Protein AF-A0A3A9EK19-F1 (afdb_monomer_lite)

Sequence (84 aa):
MNNGNQMDNSRLEALLKITAQRMGSTPEALKKAAQNGNLAQVLNGVNQSEGEAMQKVLSDPEAAKKLLSSPQAQALLKMLQGGK

Secondary structure (DSSP, 8-state):
---SSHHHHHHHHHHHHHHHHHHTS-HHHHHHHHHTTTHHHHGGGS-HHHHHHHHHHHH-HHHHHHHHTSHHHHHHHHHHHH--

Foldseek 3Di:
DDDPPPLVVVLLLVVLPVVCVVQVHHSVVCVVCVVVVNNLVSCVVPPNVVSVLVSCLVVPVVSVVVVCPDPVNVVVVCVSVVPD

Structure (mmCIF, N/CA/C/O backbone):
data_AF-A0A3A9EK19-F1
#
_entry.id   AF-A0A3A9EK19-F1
#
loop_
_atom_site.group_PDB
_atom_site.id
_atom_site.type_symbol
_atom_site.label_atom_id
_atom_site.label_alt_id
_atom_site.label_comp_id
_atom_site.label_asym_id
_atom_site.label_entity_id
_atom_site.label_seq_id
_atom_site.pdbx_PDB_ins_code
_atom_site.Cartn_x
_atom_site.Cartn_y
_atom_site.Cartn_z
_atom_site.occupancy
_atom_site.B_iso_or_equiv
_atom_site.auth_seq_id
_atom_site.auth_comp_id
_atom_site.auth_asym_id
_atom_site.auth_atom_id
_atom_site.pdbx_PDB_model_num
ATOM 1 N N . MET A 1 1 ? 26.664 -12.049 -9.854 1.00 38.38 1 MET A N 1
ATOM 2 C CA . MET A 1 1 ? 26.236 -11.339 -8.627 1.00 38.38 1 MET A CA 1
ATOM 3 C C . MET A 1 1 ? 24.850 -10.749 -8.865 1.00 38.38 1 MET A C 1
ATOM 5 O O . MET A 1 1 ? 24.564 -10.309 -9.969 1.00 38.38 1 MET A O 1
ATOM 9 N N . ASN A 1 2 ? 23.987 -10.884 -7.863 1.00 44.25 2 ASN A N 1
ATOM 10 C CA . ASN A 1 2 ? 22.523 -10.851 -7.893 1.00 44.25 2 ASN A CA 1
ATOM 11 C C . ASN A 1 2 ? 21.941 -9.457 -8.234 1.00 44.25 2 ASN A C 1
ATOM 13 O O . ASN A 1 2 ? 21.903 -8.590 -7.371 1.00 44.25 2 ASN A O 1
ATOM 17 N N . ASN A 1 3 ? 21.482 -9.247 -9.474 1.00 45.19 3 ASN A N 1
ATOM 18 C CA . ASN A 1 3 ? 21.020 -7.944 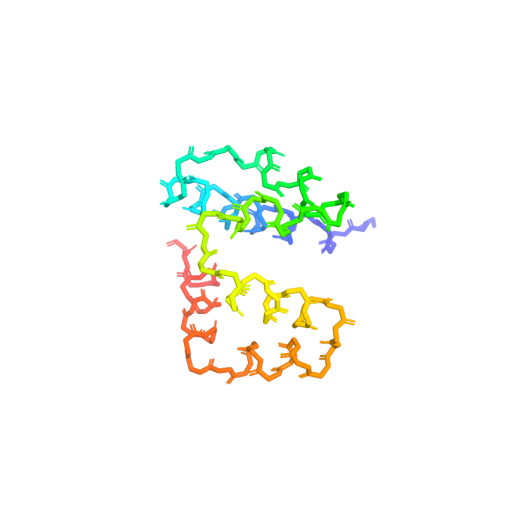-9.994 1.00 45.19 3 ASN A CA 1
ATOM 19 C C . ASN A 1 3 ? 19.492 -7.883 -10.234 1.00 45.19 3 ASN A C 1
ATOM 21 O O . ASN A 1 3 ? 19.010 -7.103 -11.047 1.00 45.19 3 ASN A O 1
ATOM 25 N N . GLY A 1 4 ? 18.723 -8.742 -9.554 1.00 50.66 4 GLY A N 1
ATOM 26 C CA . GLY A 1 4 ? 17.256 -8.785 -9.650 1.00 50.66 4 GLY A CA 1
ATOM 27 C C . GLY A 1 4 ? 16.519 -8.024 -8.544 1.00 50.66 4 GLY A C 1
ATOM 28 O O . GLY A 1 4 ? 15.328 -7.812 -8.664 1.00 50.66 4 GLY A O 1
ATOM 29 N N . ASN A 1 5 ? 17.201 -7.596 -7.473 1.00 53.53 5 ASN A N 1
ATOM 30 C CA . ASN A 1 5 ? 16.540 -7.098 -6.254 1.00 53.53 5 ASN A CA 1
ATOM 31 C C . ASN A 1 5 ? 16.573 -5.563 -6.095 1.00 53.53 5 ASN A C 1
ATOM 33 O O . ASN A 1 5 ? 15.954 -5.018 -5.184 1.00 53.5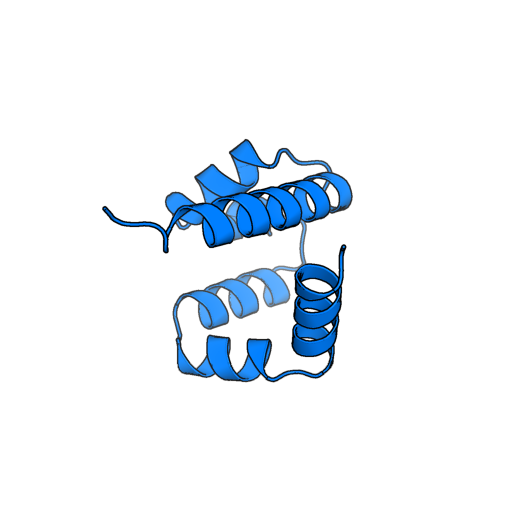3 5 ASN A O 1
ATOM 37 N N . GLN A 1 6 ? 17.324 -4.849 -6.943 1.00 50.69 6 GLN A N 1
ATOM 38 C CA . GLN A 1 6 ? 17.481 -3.388 -6.848 1.00 50.69 6 GLN A CA 1
ATOM 39 C C . GLN A 1 6 ? 16.405 -2.625 -7.634 1.00 50.69 6 GLN A C 1
ATOM 41 O O . GLN A 1 6 ? 15.947 -1.581 -7.175 1.00 50.69 6 GLN A O 1
ATOM 46 N N . MET A 1 7 ? 15.948 -3.161 -8.772 1.00 49.25 7 MET A N 1
ATOM 47 C CA . MET A 1 7 ? 14.922 -2.513 -9.600 1.00 49.25 7 MET A CA 1
ATOM 48 C C . MET A 1 7 ? 13.548 -2.514 -8.913 1.00 49.25 7 MET A C 1
ATOM 50 O O . MET A 1 7 ? 12.818 -1.523 -8.980 1.00 49.25 7 MET A O 1
ATOM 54 N N . ASP A 1 8 ? 13.229 -3.593 -8.196 1.00 61.56 8 ASP A N 1
ATOM 55 C CA . ASP A 1 8 ? 12.013 -3.704 -7.389 1.00 61.56 8 ASP A CA 1
ATOM 56 C C . ASP A 1 8 ? 12.037 -2.770 -6.182 1.00 61.56 8 ASP A C 1
ATOM 58 O O . ASP A 1 8 ? 11.023 -2.144 -5.882 1.00 61.56 8 ASP A O 1
ATOM 62 N N . ASN A 1 9 ? 13.194 -2.590 -5.534 1.00 65.12 9 ASN A N 1
ATOM 63 C CA . ASN A 1 9 ? 13.292 -1.705 -4.376 1.00 65.12 9 ASN A CA 1
ATOM 64 C C . ASN A 1 9 ? 13.131 -0.224 -4.769 1.00 65.12 9 ASN A C 1
ATOM 66 O O . ASN A 1 9 ? 12.391 0.496 -4.107 1.00 65.12 9 ASN A O 1
ATOM 70 N N . SER A 1 10 ? 13.714 0.223 -5.888 1.00 71.44 10 SER A N 1
ATOM 71 C CA . SER A 1 10 ? 13.524 1.604 -6.365 1.00 71.44 10 SER A CA 1
ATOM 72 C C . SER A 1 10 ? 12.093 1.889 -6.833 1.00 71.44 10 SER A C 1
ATOM 74 O O . SER A 1 10 ? 11.561 2.970 -6.580 1.00 71.44 10 SER A O 1
ATOM 76 N N . ARG A 1 11 ? 11.434 0.920 -7.484 1.00 69.81 11 ARG A N 1
ATOM 77 C CA . ARG A 1 11 ? 10.013 1.034 -7.854 1.00 69.81 11 ARG A CA 1
ATOM 78 C C . ARG A 1 11 ? 9.107 1.048 -6.632 1.00 69.81 11 ARG A C 1
ATOM 80 O O . ARG A 1 11 ? 8.181 1.853 -6.570 1.00 69.81 11 ARG A O 1
ATOM 87 N N . LEU A 1 12 ? 9.394 0.189 -5.659 1.00 73.69 12 LEU A N 1
ATOM 88 C CA . LEU A 1 12 ? 8.688 0.160 -4.389 1.00 73.69 12 LEU A CA 1
ATOM 89 C C . LEU A 1 12 ? 8.852 1.490 -3.647 1.00 73.69 12 LEU A C 1
ATOM 91 O O . LEU A 1 12 ? 7.864 2.033 -3.171 1.00 73.69 12 LEU A O 1
ATOM 95 N N . GLU A 1 13 ? 10.054 2.065 -3.603 1.00 77.62 13 GLU A N 1
ATOM 96 C CA . GLU A 1 13 ? 10.288 3.383 -3.002 1.00 77.62 13 GLU A CA 1
ATOM 97 C C . GLU A 1 13 ? 9.525 4.504 -3.714 1.00 77.62 13 GLU A C 1
ATOM 99 O O . GLU A 1 13 ? 8.923 5.347 -3.048 1.00 77.62 13 GLU A O 1
ATOM 104 N N . ALA A 1 14 ? 9.482 4.499 -5.050 1.00 79.25 14 ALA A N 1
ATOM 105 C CA . ALA A 1 14 ? 8.701 5.469 -5.815 1.00 79.25 14 ALA A CA 1
ATOM 106 C C . ALA A 1 14 ? 7.196 5.359 -5.512 1.00 79.25 14 ALA A C 1
ATOM 108 O O . ALA A 1 14 ? 6.539 6.371 -5.267 1.00 79.25 14 ALA A O 1
ATOM 109 N N . LEU A 1 15 ? 6.664 4.134 -5.460 1.00 77.56 15 LEU A N 1
ATOM 110 C CA . LEU A 1 15 ? 5.274 3.872 -5.083 1.00 77.56 15 LEU A CA 1
ATOM 111 C C . LEU A 1 15 ? 4.984 4.321 -3.649 1.00 77.56 15 LEU A C 1
ATOM 113 O O . LEU A 1 15 ? 4.033 5.063 -3.420 1.00 77.56 15 LEU A O 1
ATOM 117 N N . LEU A 1 16 ? 5.829 3.933 -2.692 1.00 79.81 16 LEU A N 1
ATOM 118 C CA . LEU A 1 16 ? 5.701 4.329 -1.291 1.00 79.81 16 LEU A CA 1
ATOM 119 C C . LEU A 1 16 ? 5.735 5.849 -1.137 1.00 79.81 16 LEU A C 1
ATOM 121 O O . LEU A 1 16 ? 4.979 6.388 -0.339 1.00 79.81 16 LEU A O 1
ATOM 125 N N . LYS A 1 17 ? 6.567 6.551 -1.912 1.00 81.94 17 LYS A N 1
ATOM 126 C CA . LYS A 1 17 ? 6.658 8.015 -1.894 1.00 81.94 17 LYS A CA 1
ATOM 127 C C . LYS A 1 17 ? 5.389 8.676 -2.429 1.00 81.94 17 LYS A C 1
ATOM 129 O O . LYS A 1 17 ? 4.889 9.604 -1.800 1.00 81.94 17 LYS A O 1
ATOM 134 N N . ILE A 1 18 ? 4.843 8.189 -3.542 1.00 80.56 18 ILE A N 1
ATOM 135 C CA . ILE A 1 18 ? 3.591 8.710 -4.112 1.00 80.56 18 ILE A CA 1
ATOM 136 C C . ILE A 1 18 ? 2.426 8.465 -3.146 1.00 80.56 18 ILE A C 1
ATOM 138 O O . ILE A 1 18 ? 1.638 9.372 -2.877 1.00 80.56 18 ILE A O 1
ATOM 142 N N . THR A 1 19 ? 2.335 7.261 -2.583 1.00 76.00 19 THR A N 1
ATOM 143 C CA . THR A 1 19 ? 1.293 6.903 -1.615 1.00 76.00 19 THR A CA 1
ATOM 144 C C . THR A 1 19 ? 1.434 7.707 -0.323 1.00 76.00 19 THR A C 1
ATOM 146 O O . THR A 1 19 ? 0.446 8.243 0.168 1.00 76.00 19 THR A O 1
ATOM 149 N N . ALA A 1 20 ? 2.657 7.882 0.183 1.00 78.94 20 ALA A N 1
ATOM 150 C CA . ALA A 1 20 ? 2.959 8.735 1.331 1.00 78.94 20 ALA A CA 1
ATOM 151 C C . ALA A 1 20 ? 2.449 10.161 1.114 1.00 78.94 20 ALA A C 1
ATOM 153 O O . ALA A 1 20 ? 1.728 10.692 1.954 1.00 78.94 20 ALA A O 1
ATOM 154 N N . GLN A 1 21 ? 2.753 10.746 -0.046 1.00 80.25 21 GLN A N 1
ATOM 155 C CA . GLN A 1 21 ? 2.304 12.089 -0.412 1.00 80.25 21 G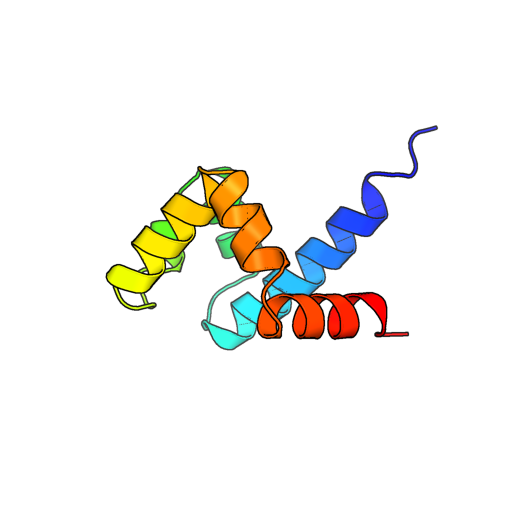LN A CA 1
ATOM 156 C C . GLN A 1 21 ? 0.778 12.192 -0.511 1.00 80.25 21 GLN A C 1
ATOM 158 O O . GLN A 1 21 ? 0.207 13.183 -0.067 1.00 80.25 21 GLN A O 1
ATOM 163 N N . ARG A 1 22 ? 0.110 11.170 -1.058 1.00 72.81 22 ARG A N 1
ATOM 164 C CA . ARG A 1 22 ? -1.360 11.113 -1.153 1.00 72.81 22 ARG A CA 1
ATOM 165 C C . ARG A 1 22 ? -2.034 10.967 0.213 1.00 72.81 22 ARG A C 1
ATOM 167 O O . ARG A 1 22 ? -3.115 11.510 0.402 1.00 72.81 22 ARG A O 1
ATOM 174 N N . MET A 1 23 ? -1.413 10.232 1.135 1.00 69.50 23 MET A N 1
ATOM 175 C CA . MET A 1 23 ? -1.969 9.901 2.453 1.00 69.50 23 MET A CA 1
ATOM 176 C C . MET A 1 23 ? -1.501 10.836 3.580 1.00 69.50 23 MET A C 1
ATOM 178 O O . MET A 1 23 ? -1.907 10.648 4.722 1.00 69.50 23 MET A O 1
ATOM 182 N N . GLY A 1 24 ? -0.624 11.808 3.303 1.00 72.00 24 GLY A N 1
ATOM 183 C CA . GLY A 1 24 ? -0.022 12.657 4.340 1.00 72.00 24 GLY A CA 1
ATOM 184 C C . GLY A 1 24 ? 0.907 11.896 5.298 1.00 72.00 24 GLY A C 1
ATOM 185 O O . GLY A 1 24 ? 1.052 12.279 6.455 1.00 72.00 24 GLY A O 1
ATOM 186 N N . SER A 1 25 ? 1.513 10.800 4.834 1.00 76.81 25 SER A N 1
ATOM 187 C CA . SER A 1 25 ? 2.426 9.950 5.609 1.00 76.81 25 SER A CA 1
ATOM 188 C C . SER A 1 25 ? 3.851 10.005 5.041 1.00 76.81 25 SER A C 1
ATOM 190 O O . SER A 1 25 ? 4.139 10.794 4.142 1.00 76.81 25 SER A O 1
ATOM 192 N N . THR A 1 26 ? 4.765 9.175 5.550 1.00 81.69 26 THR A N 1
ATOM 193 C CA . THR A 1 26 ? 6.133 9.041 5.024 1.00 81.69 26 THR A CA 1
ATOM 194 C C . THR A 1 26 ? 6.344 7.669 4.376 1.00 81.69 26 THR A C 1
ATOM 196 O O . THR A 1 26 ? 5.764 6.674 4.823 1.00 81.69 26 THR A O 1
ATOM 199 N N . PRO A 1 27 ? 7.182 7.572 3.326 1.00 78.88 27 PRO A N 1
ATOM 200 C CA . PRO A 1 27 ? 7.465 6.296 2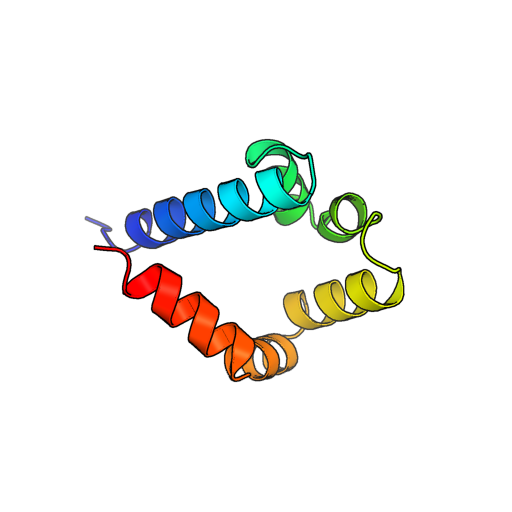.669 1.00 78.88 27 PRO A CA 1
ATOM 201 C C . PRO A 1 27 ? 8.088 5.278 3.632 1.00 78.88 27 PRO A C 1
ATOM 203 O O . PRO A 1 27 ? 7.804 4.088 3.534 1.00 78.88 27 PRO A O 1
ATOM 206 N N . GLU A 1 28 ? 8.881 5.735 4.605 1.00 81.88 28 GLU A N 1
ATOM 207 C CA . GLU A 1 28 ? 9.447 4.890 5.661 1.00 81.88 28 GLU A CA 1
ATOM 208 C C . GLU A 1 28 ? 8.380 4.354 6.619 1.00 81.88 28 GLU A C 1
ATOM 210 O O . GLU A 1 28 ? 8.403 3.168 6.948 1.00 81.88 28 GLU A O 1
ATOM 215 N N . ALA A 1 29 ? 7.413 5.184 7.028 1.00 78.00 29 ALA A N 1
ATOM 216 C CA . ALA A 1 29 ? 6.300 4.735 7.863 1.00 78.00 29 ALA A CA 1
ATOM 217 C C . ALA A 1 29 ? 5.431 3.706 7.126 1.00 78.00 29 ALA A C 1
ATOM 219 O O . ALA A 1 29 ? 5.086 2.675 7.702 1.00 78.00 29 ALA A O 1
ATOM 220 N N . LEU A 1 30 ? 5.157 3.932 5.836 1.00 76.12 30 LEU A N 1
ATOM 221 C CA . LEU A 1 30 ? 4.450 2.978 4.978 1.00 76.12 30 LEU A CA 1
ATOM 222 C C . LEU A 1 30 ? 5.225 1.669 4.806 1.00 76.12 30 LEU A C 1
ATOM 224 O O . LEU A 1 30 ? 4.646 0.595 4.943 1.00 76.12 30 LEU A O 1
ATOM 228 N N . LYS A 1 31 ? 6.537 1.737 4.551 1.00 76.56 31 LYS A N 1
ATOM 229 C CA . LYS A 1 31 ? 7.402 0.556 4.415 1.00 76.56 31 LYS A CA 1
ATOM 230 C C . LYS A 1 31 ? 7.427 -0.258 5.701 1.00 76.56 31 LYS A C 1
ATOM 232 O O . LYS A 1 31 ? 7.255 -1.472 5.663 1.00 76.56 31 LYS A O 1
ATOM 237 N N . LYS A 1 32 ? 7.603 0.410 6.840 1.00 78.94 32 LYS A N 1
ATOM 238 C CA . LYS A 1 32 ? 7.633 -0.223 8.160 1.00 78.94 32 LYS A CA 1
ATOM 239 C C . LYS A 1 32 ? 6.281 -0.840 8.510 1.00 78.94 32 LYS A C 1
ATOM 241 O O . LYS A 1 32 ? 6.238 -1.951 9.024 1.00 78.94 32 LYS A O 1
ATOM 246 N N . ALA A 1 33 ? 5.179 -0.170 8.184 1.00 73.38 33 ALA A N 1
ATOM 247 C CA . ALA A 1 33 ? 3.844 -0.731 8.340 1.00 73.38 33 ALA A CA 1
ATOM 248 C C . ALA A 1 33 ? 3.623 -1.947 7.436 1.00 73.38 33 ALA A C 1
ATOM 250 O O . ALA A 1 33 ? 3.102 -2.953 7.900 1.00 73.38 33 ALA A O 1
ATOM 251 N N . ALA A 1 34 ? 4.078 -1.903 6.185 1.00 71.69 34 ALA A N 1
ATOM 252 C CA . ALA A 1 34 ? 3.998 -3.038 5.275 1.00 71.69 34 ALA A CA 1
ATOM 253 C C . ALA A 1 34 ? 4.809 -4.244 5.762 1.00 71.69 34 ALA A C 1
ATOM 255 O O . ALA A 1 34 ? 4.304 -5.362 5.769 1.00 71.69 34 ALA A O 1
ATOM 256 N N . GLN A 1 35 ? 6.037 -4.008 6.225 1.00 69.75 35 GLN A N 1
ATOM 257 C CA . GLN A 1 35 ? 6.926 -5.050 6.744 1.00 69.75 35 GLN A CA 1
ATOM 258 C C . GLN A 1 35 ? 6.424 -5.659 8.053 1.00 69.75 35 GLN A C 1
ATOM 260 O O . GLN A 1 35 ? 6.542 -6.862 8.254 1.00 69.75 35 GLN A O 1
ATOM 265 N N . ASN A 1 36 ? 5.830 -4.843 8.923 1.00 68.62 36 ASN A N 1
ATOM 266 C CA . ASN A 1 36 ? 5.293 -5.300 10.201 1.00 68.62 36 ASN A CA 1
ATOM 267 C C . ASN A 1 36 ? 3.870 -5.879 10.084 1.00 68.62 36 ASN A C 1
ATOM 269 O O . ASN A 1 36 ? 3.249 -6.137 11.109 1.00 68.62 36 ASN A O 1
ATOM 273 N N . GLY A 1 37 ? 3.313 -6.027 8.871 1.00 60.72 37 GLY A N 1
ATOM 274 C CA . GLY A 1 37 ? 1.924 -6.474 8.663 1.00 60.72 37 GLY A CA 1
ATOM 275 C C . GLY A 1 37 ? 0.865 -5.460 9.120 1.00 60.72 37 GLY A C 1
ATOM 276 O O . GLY A 1 37 ? -0.332 -5.733 9.095 1.00 60.72 37 GLY A O 1
ATOM 277 N N . ASN A 1 38 ? 1.304 -4.260 9.486 1.00 66.81 38 ASN A N 1
ATOM 278 C CA . ASN A 1 38 ? 0.516 -3.173 10.045 1.00 66.81 38 ASN A CA 1
ATOM 279 C C . ASN A 1 38 ? 0.048 -2.167 8.982 1.00 66.81 38 ASN A C 1
ATOM 281 O O . ASN A 1 38 ? -0.305 -1.032 9.303 1.00 66.81 38 ASN A O 1
ATOM 285 N N . LEU A 1 39 ? 0.045 -2.573 7.706 1.00 65.50 39 LEU A N 1
ATOM 286 C CA . LEU A 1 39 ? -0.508 -1.797 6.592 1.00 65.50 39 LEU A CA 1
ATOM 287 C C . LEU A 1 39 ? -1.940 -1.349 6.900 1.00 65.50 39 LEU A C 1
ATOM 289 O O . LEU A 1 39 ? -2.274 -0.208 6.614 1.00 65.50 39 LEU A O 1
ATOM 293 N N . ALA A 1 40 ? -2.729 -2.182 7.587 1.00 60.06 40 ALA A N 1
ATOM 294 C CA . ALA A 1 40 ? -4.069 -1.842 8.068 1.00 60.06 40 ALA A CA 1
ATOM 295 C C . ALA A 1 40 ? -4.104 -0.579 8.951 1.00 60.06 40 ALA A C 1
ATOM 297 O O . ALA A 1 40 ? -5.046 0.196 8.864 1.00 60.06 40 ALA A O 1
ATOM 298 N N . GLN A 1 41 ? -3.067 -0.323 9.757 1.00 60.09 41 GLN A N 1
ATOM 299 C CA . GLN A 1 41 ? -2.984 0.869 10.606 1.00 60.09 41 GLN A CA 1
ATOM 300 C C . GLN A 1 41 ? -2.651 2.140 9.819 1.00 60.09 41 GLN A C 1
ATOM 302 O O . GLN A 1 41 ? -3.088 3.220 10.207 1.00 60.09 41 GLN A O 1
ATOM 307 N N . VAL A 1 42 ? -1.909 2.028 8.713 1.00 60.50 42 VAL A N 1
ATOM 308 C CA . VAL A 1 42 ? -1.669 3.172 7.817 1.00 60.50 42 VAL A CA 1
ATOM 309 C C . VAL A 1 42 ? -2.854 3.385 6.881 1.00 60.50 42 VAL A C 1
ATOM 311 O O . VAL A 1 42 ? -3.215 4.518 6.586 1.00 60.50 42 VAL A O 1
ATOM 314 N N . LEU A 1 43 ? -3.512 2.295 6.490 1.00 61.78 43 LEU A N 1
ATOM 315 C CA . LEU A 1 43 ? -4.763 2.300 5.748 1.00 61.78 43 LEU A CA 1
ATOM 316 C C . LEU A 1 43 ? -5.980 2.620 6.631 1.00 61.78 43 LEU A C 1
ATOM 318 O O . LEU A 1 43 ? -7.078 2.667 6.112 1.00 61.78 43 LEU A O 1
ATOM 322 N N . ASN A 1 44 ? -5.816 2.875 7.933 1.00 54.44 44 ASN A N 1
ATOM 323 C CA . ASN A 1 44 ? -6.919 3.174 8.861 1.00 54.44 44 ASN A CA 1
ATOM 324 C C . ASN A 1 44 ? -7.575 4.548 8.584 1.00 54.44 44 ASN A C 1
ATOM 326 O O . ASN A 1 44 ? -8.653 4.845 9.082 1.00 54.44 44 ASN A O 1
ATOM 330 N N . GLY A 1 45 ? -6.928 5.394 7.771 1.00 55.78 45 GLY A N 1
ATOM 331 C CA . GLY A 1 45 ? -7.544 6.592 7.179 1.00 55.78 45 GLY A CA 1
ATOM 332 C C . GLY A 1 45 ? -8.288 6.329 5.861 1.00 55.78 45 GLY A C 1
ATOM 333 O O . GLY A 1 45 ? -8.887 7.239 5.297 1.00 55.78 45 GLY A O 1
ATOM 334 N N . VAL A 1 46 ? -8.224 5.099 5.358 1.00 55.16 46 VAL A N 1
ATOM 335 C CA . VAL A 1 46 ? -8.962 4.567 4.209 1.00 55.16 46 VAL A CA 1
ATOM 336 C C . VAL A 1 46 ? -10.112 3.756 4.814 1.00 55.16 46 VAL A C 1
ATOM 338 O O . VAL A 1 46 ? -9.932 3.153 5.872 1.00 55.16 46 VAL A O 1
ATOM 341 N N . ASN A 1 47 ? -11.317 3.791 4.240 1.00 56.06 47 ASN A N 1
ATOM 342 C CA . ASN A 1 47 ? -12.493 3.214 4.905 1.00 56.06 47 ASN A CA 1
ATOM 343 C C . ASN A 1 47 ? -12.216 1.771 5.364 1.00 56.06 47 ASN A C 1
ATOM 345 O O . ASN A 1 47 ? -11.562 1.019 4.645 1.00 56.06 47 ASN A O 1
ATOM 349 N N . GLN A 1 48 ? -12.721 1.364 6.536 1.00 58.28 48 GLN A N 1
ATOM 350 C CA . GLN A 1 48 ? -12.488 0.027 7.119 1.00 58.28 48 GLN A CA 1
ATOM 351 C C . GLN A 1 48 ? -12.626 -1.116 6.093 1.00 58.28 48 GLN A C 1
ATOM 353 O O . GLN A 1 48 ? -11.784 -2.010 6.038 1.00 58.28 48 GLN A O 1
ATOM 358 N N . SER A 1 49 ? -13.626 -1.028 5.208 1.00 60.19 49 SER A N 1
ATOM 359 C CA . SER A 1 49 ? -13.850 -1.996 4.128 1.00 60.19 49 SER A CA 1
ATOM 360 C C . SER A 1 49 ? -12.715 -2.071 3.100 1.00 60.19 49 SER A C 1
ATOM 362 O O . SER A 1 49 ? -12.428 -3.147 2.579 1.00 60.19 49 SER A O 1
ATOM 364 N N . GLU A 1 50 ? -12.0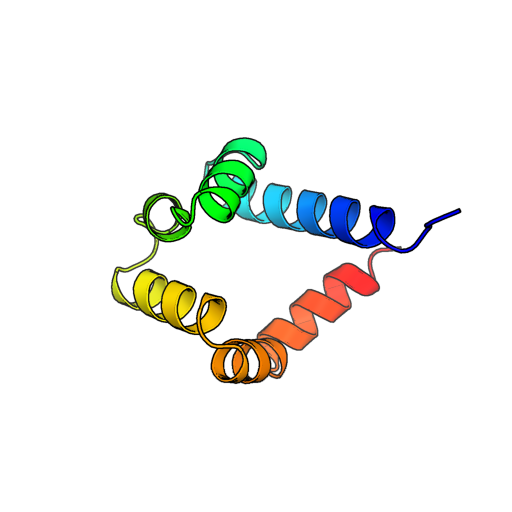54 -0.954 2.801 1.00 63.03 50 GLU A N 1
ATOM 365 C CA . GLU A 1 50 ? -10.902 -0.899 1.895 1.00 63.03 50 GLU A CA 1
ATOM 366 C C . GLU A 1 50 ? -9.647 -1.474 2.564 1.00 63.03 50 GLU A C 1
ATOM 368 O O . GLU A 1 50 ? -8.884 -2.191 1.916 1.00 63.03 50 GLU A O 1
ATOM 373 N N . GLY A 1 51 ? -9.461 -1.238 3.868 1.00 66.88 51 GLY A N 1
ATOM 374 C CA . GLY A 1 51 ? -8.363 -1.815 4.650 1.00 66.88 51 GLY A CA 1
ATOM 375 C C . GLY A 1 51 ? -8.433 -3.344 4.745 1.00 66.88 51 GLY A C 1
ATOM 376 O O . GLY A 1 51 ? -7.433 -4.024 4.511 1.00 66.88 51 GLY A O 1
ATOM 377 N N . GLU A 1 52 ? -9.617 -3.899 5.014 1.00 67.12 52 GLU A N 1
ATOM 378 C CA . GLU A 1 52 ? -9.841 -5.352 5.047 1.00 67.12 52 GLU A CA 1
ATOM 379 C C . GLU A 1 52 ? -9.689 -5.992 3.663 1.00 67.12 52 GLU A C 1
ATOM 381 O O . GLU A 1 52 ? -9.079 -7.056 3.531 1.00 67.12 52 GLU A O 1
ATOM 386 N N . ALA A 1 53 ? -10.197 -5.334 2.615 1.00 68.62 53 ALA A N 1
ATOM 387 C CA . ALA A 1 53 ? -10.008 -5.786 1.241 1.00 68.62 53 ALA A CA 1
ATOM 388 C C . ALA A 1 53 ? -8.522 -5.790 0.859 1.00 68.62 53 ALA A C 1
ATOM 390 O O . ALA A 1 53 ? -8.044 -6.766 0.290 1.00 68.62 53 ALA A O 1
ATOM 391 N N . MET A 1 54 ? -7.770 -4.749 1.226 1.00 70.62 54 MET A N 1
ATOM 392 C CA . MET A 1 54 ? -6.321 -4.688 1.028 1.00 70.62 54 MET A CA 1
ATOM 393 C C . MET A 1 54 ? -5.593 -5.789 1.800 1.00 70.62 54 MET A C 1
ATOM 395 O O . MET A 1 54 ? -4.739 -6.458 1.229 1.00 70.62 54 MET A O 1
ATOM 399 N N . GLN A 1 55 ? -5.945 -6.028 3.064 1.00 70.12 55 GLN A N 1
ATOM 400 C CA . GLN A 1 55 ? -5.330 -7.087 3.863 1.00 70.12 55 GLN A CA 1
ATOM 401 C C . GLN A 1 55 ? -5.607 -8.468 3.259 1.00 70.12 55 GLN A C 1
ATOM 403 O O . GLN A 1 55 ? -4.673 -9.243 3.073 1.00 70.12 55 GLN A O 1
ATOM 408 N N . LYS A 1 56 ? -6.850 -8.738 2.838 1.00 72.31 56 LYS A N 1
ATOM 409 C CA . LYS A 1 56 ? -7.191 -9.954 2.087 1.00 72.31 56 LYS A CA 1
ATOM 410 C C . LYS A 1 56 ? -6.382 -10.073 0.809 1.00 72.31 56 LYS A C 1
ATOM 412 O O . LYS A 1 56 ? -5.813 -11.121 0.565 1.00 72.31 56 LYS A O 1
ATOM 417 N N . VAL A 1 57 ? -6.302 -9.015 0.010 1.00 73.06 57 VAL A N 1
ATOM 418 C CA . VAL A 1 57 ? -5.556 -9.031 -1.252 1.00 73.06 57 VAL A CA 1
ATOM 419 C C . VAL A 1 57 ? -4.059 -9.255 -1.025 1.00 73.06 57 VAL A C 1
ATOM 421 O O . VAL A 1 57 ? -3.421 -9.906 -1.839 1.00 73.06 57 VAL A O 1
ATOM 424 N N . LEU A 1 58 ? -3.486 -8.750 0.067 1.00 71.25 58 LEU A N 1
ATOM 425 C CA . LEU A 1 58 ? -2.069 -8.934 0.396 1.00 71.25 58 LEU A CA 1
ATOM 426 C C . LEU A 1 58 ? -1.765 -10.311 0.996 1.00 71.25 58 LEU A C 1
ATOM 428 O O . LEU A 1 58 ? -0.679 -10.843 0.778 1.00 71.25 58 LEU A O 1
ATOM 432 N N . SER A 1 59 ? -2.698 -10.879 1.758 1.00 73.12 59 SER A N 1
ATOM 433 C CA . SER A 1 59 ? -2.568 -12.212 2.352 1.00 73.12 59 SER A CA 1
ATOM 434 C C . SER A 1 59 ? -2.975 -13.338 1.398 1.00 73.12 59 SER A C 1
ATOM 436 O O . SER A 1 59 ? -2.548 -14.474 1.590 1.00 73.12 59 SER A O 1
ATOM 438 N N . ASP A 1 60 ? -3.778 -13.036 0.377 1.00 80.12 60 ASP A N 1
ATOM 439 C CA . ASP A 1 60 ? -4.304 -13.998 -0.584 1.00 80.12 60 ASP A CA 1
ATOM 440 C C . ASP A 1 60 ? -3.700 -13.760 -1.984 1.00 80.12 60 ASP A C 1
ATOM 442 O O . ASP A 1 60 ? -4.000 -12.760 -2.647 1.00 80.12 60 ASP A O 1
ATOM 446 N N . PRO A 1 61 ? -2.856 -14.680 -2.481 1.00 72.06 61 PRO A N 1
ATOM 447 C CA . PRO A 1 61 ? -2.195 -14.525 -3.771 1.00 72.06 61 PRO A CA 1
ATOM 448 C C . PRO A 1 61 ? -3.157 -14.564 -4.971 1.00 72.06 61 PRO A C 1
ATOM 450 O O . PRO A 1 61 ? -2.823 -14.020 -6.028 1.00 72.06 61 PRO A O 1
ATOM 453 N N . GLU A 1 62 ? -4.339 -15.177 -4.863 1.00 80.62 62 GLU A N 1
ATOM 454 C CA . GLU A 1 62 ? -5.350 -15.137 -5.927 1.00 80.62 62 GLU A CA 1
ATOM 455 C C . GLU A 1 62 ? -6.053 -13.781 -5.972 1.00 80.62 62 GLU A C 1
ATOM 457 O O . GLU A 1 62 ? -6.258 -13.218 -7.054 1.00 80.62 62 GLU A O 1
ATOM 462 N N . ALA A 1 63 ? -6.373 -13.220 -4.807 1.00 78.25 63 ALA A N 1
ATOM 463 C CA . ALA A 1 63 ? -6.919 -11.873 -4.709 1.00 78.25 63 ALA A CA 1
ATOM 464 C C . ALA A 1 63 ? -5.896 -10.822 -5.178 1.00 78.25 63 ALA A C 1
ATOM 466 O O . ALA A 1 63 ? -6.265 -9.929 -5.947 1.00 78.25 63 ALA A O 1
ATOM 467 N N . ALA A 1 64 ? -4.611 -10.975 -4.827 1.00 79.44 64 ALA A N 1
ATOM 468 C CA . ALA A 1 64 ? -3.507 -10.178 -5.377 1.00 79.44 64 ALA A CA 1
ATOM 469 C C . ALA A 1 64 ? -3.483 -10.231 -6.905 1.00 79.44 64 ALA A C 1
ATOM 471 O O . ALA A 1 64 ? -3.460 -9.193 -7.565 1.00 79.44 64 ALA A O 1
ATOM 472 N N . LYS A 1 65 ? -3.538 -11.436 -7.486 1.00 79.12 65 LYS A N 1
ATOM 473 C CA . LYS A 1 65 ? -3.552 -11.618 -8.943 1.00 79.12 65 LYS A CA 1
ATOM 474 C C . LYS A 1 65 ? -4.757 -10.950 -9.595 1.00 79.12 65 LYS A C 1
ATOM 476 O O . LYS A 1 65 ? -4.585 -10.294 -10.621 1.00 79.12 65 LYS A O 1
ATOM 481 N N . LYS A 1 66 ? -5.955 -11.075 -9.016 1.00 83.06 66 LYS A N 1
ATOM 482 C CA . LYS A 1 66 ? -7.164 -10.405 -9.524 1.00 83.06 66 LYS A CA 1
ATOM 483 C C . LYS A 1 66 ? -7.040 -8.885 -9.459 1.00 83.06 66 LYS A C 1
ATOM 485 O O . LYS A 1 66 ? -7.374 -8.221 -10.437 1.00 83.06 66 LYS A O 1
ATOM 490 N N . LEU A 1 67 ? -6.508 -8.343 -8.361 1.00 82.31 67 LEU A N 1
ATOM 491 C CA . LEU A 1 67 ? -6.272 -6.907 -8.233 1.00 82.31 67 LEU A CA 1
ATOM 492 C C . LEU A 1 67 ? -5.245 -6.427 -9.258 1.00 82.31 67 LEU A C 1
ATOM 494 O O . LEU A 1 67 ? -5.525 -5.474 -9.976 1.00 82.31 67 LEU A O 1
ATOM 498 N N . LEU A 1 68 ? -4.102 -7.103 -9.389 1.00 81.56 68 LEU A N 1
ATOM 499 C CA . LEU A 1 68 ? -3.058 -6.755 -10.362 1.00 81.56 68 LEU A CA 1
ATOM 500 C C . LEU A 1 68 ? -3.534 -6.894 -11.816 1.00 81.56 68 LEU A C 1
ATOM 502 O O . LEU A 1 68 ? -3.087 -6.149 -12.685 1.00 81.56 68 LEU A O 1
ATOM 506 N N . SER A 1 69 ? -4.472 -7.808 -12.071 1.00 83.69 69 SER A N 1
ATOM 507 C CA . SER A 1 69 ? -5.109 -7.986 -13.380 1.00 83.69 69 SER A CA 1
ATOM 508 C C . SER A 1 69 ? -6.211 -6.961 -13.659 1.00 83.69 69 SER A C 1
ATOM 510 O O . SER A 1 69 ? -6.715 -6.915 -14.779 1.00 83.69 69 SER A O 1
ATOM 512 N N . SER A 1 70 ? -6.598 -6.126 -12.690 1.00 86.31 70 SER A N 1
ATOM 513 C CA . SER A 1 70 ? -7.597 -5.079 -12.916 1.00 86.31 70 SER A CA 1
ATOM 514 C C . SER A 1 70 ? -7.074 -3.997 -13.876 1.00 86.31 70 SER A C 1
ATOM 516 O O . SER A 1 70 ? -5.875 -3.699 -13.877 1.00 86.31 70 SER A O 1
ATOM 518 N N . PRO A 1 71 ? -7.947 -3.353 -14.674 1.00 78.31 71 PRO A N 1
ATOM 519 C CA . PRO A 1 71 ? -7.540 -2.280 -15.581 1.00 78.31 71 PRO A CA 1
ATOM 520 C C . PRO A 1 71 ? -6.841 -1.123 -14.860 1.00 78.31 71 PRO A C 1
ATOM 522 O O . PRO A 1 71 ? -5.889 -0.553 -15.393 1.00 78.31 71 PRO A O 1
ATOM 525 N N . GLN A 1 72 ? -7.272 -0.801 -13.633 1.00 75.44 72 GLN A N 1
ATOM 526 C CA . GLN A 1 72 ? -6.645 0.255 -12.838 1.00 75.44 72 GLN A CA 1
ATOM 527 C C . GLN A 1 72 ? -5.228 -0.137 -12.404 1.00 75.44 72 GLN A C 1
ATOM 529 O O . GLN A 1 72 ? -4.303 0.659 -12.558 1.00 75.44 72 GLN A O 1
ATOM 534 N N . ALA A 1 73 ? -5.021 -1.367 -11.923 1.00 81.75 73 ALA A N 1
ATOM 535 C CA . ALA A 1 73 ? -3.689 -1.829 -11.539 1.00 81.75 73 ALA A CA 1
ATOM 536 C C . ALA A 1 73 ? -2.750 -1.948 -12.746 1.00 81.75 73 ALA A C 1
ATOM 538 O O . ALA A 1 73 ? -1.597 -1.531 -12.667 1.00 81.75 73 ALA A O 1
ATOM 539 N N . GLN A 1 74 ? -3.242 -2.424 -13.891 1.00 81.25 74 GLN A N 1
ATOM 540 C CA . GLN A 1 74 ? -2.466 -2.449 -15.130 1.00 81.25 74 GLN A CA 1
ATOM 541 C C . GLN A 1 74 ? -2.055 -1.041 -15.585 1.00 81.25 74 GLN A C 1
ATOM 543 O O . GLN A 1 74 ? -0.925 -0.849 -16.033 1.00 81.25 74 GLN A O 1
ATOM 548 N N . ALA A 1 75 ? -2.940 -0.046 -15.457 1.00 82.12 75 ALA A N 1
ATOM 549 C CA . ALA A 1 75 ? -2.624 1.346 -15.770 1.00 82.12 75 ALA A CA 1
ATOM 550 C C . ALA A 1 75 ? -1.550 1.916 -14.828 1.00 82.12 75 ALA A C 1
ATOM 552 O O . ALA A 1 75 ? -0.610 2.559 -15.294 1.00 82.12 75 ALA A O 1
ATOM 553 N N . LEU A 1 76 ? -1.637 1.620 -13.526 1.00 78.38 76 LEU A N 1
ATOM 554 C CA . LEU A 1 76 ? -0.616 1.992 -12.541 1.00 78.38 76 LEU A CA 1
ATOM 555 C C . LEU A 1 76 ? 0.738 1.336 -12.849 1.00 78.38 76 LEU A C 1
ATOM 557 O O . LEU A 1 76 ? 1.763 2.015 -12.862 1.00 78.38 76 LEU A O 1
ATOM 561 N N . LEU A 1 77 ? 0.748 0.037 -13.160 1.00 80.19 77 LEU A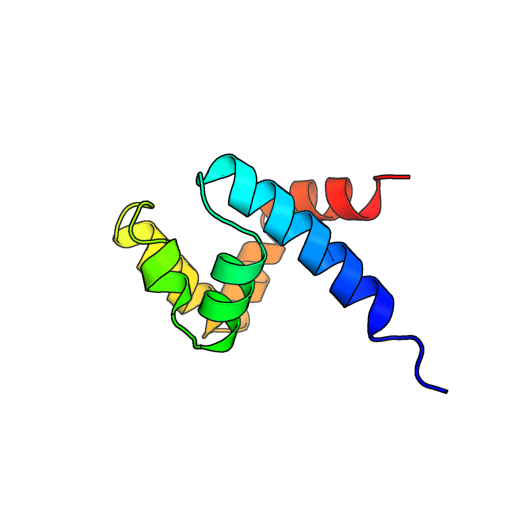 N 1
ATOM 562 C CA . LEU A 1 77 ? 1.959 -0.695 -13.540 1.00 80.19 77 LEU A CA 1
ATOM 563 C C . LEU A 1 77 ? 2.574 -0.148 -14.828 1.00 80.19 77 LEU A C 1
ATOM 565 O O . LEU A 1 77 ? 3.792 -0.007 -14.903 1.00 80.19 77 LEU A O 1
ATOM 569 N N . LYS A 1 78 ? 1.752 0.208 -15.821 1.00 81.00 78 LYS A N 1
ATOM 570 C CA . LYS A 1 78 ? 2.212 0.873 -17.048 1.00 81.00 78 LYS A CA 1
ATOM 571 C C . LYS A 1 78 ? 2.792 2.252 -16.768 1.00 81.00 78 LYS A C 1
ATOM 573 O O . LYS A 1 78 ? 3.815 2.585 -17.347 1.00 81.00 78 LYS A O 1
ATOM 578 N N . MET A 1 79 ? 2.186 3.035 -15.879 1.00 76.12 79 MET A N 1
ATOM 579 C CA . MET A 1 79 ? 2.715 4.343 -15.486 1.00 76.12 79 MET A CA 1
ATOM 580 C C . MET A 1 79 ? 4.062 4.207 -14.755 1.00 76.12 79 MET A C 1
ATOM 582 O O . MET A 1 79 ? 4.974 4.991 -14.993 1.00 76.12 79 MET A O 1
ATOM 586 N N . LEU A 1 80 ? 4.223 3.161 -13.938 1.00 70.38 80 LEU A N 1
ATOM 587 C CA . LEU A 1 80 ? 5.468 2.848 -13.230 1.00 70.38 80 LEU A CA 1
ATOM 588 C C . LEU A 1 80 ? 6.560 2.251 -14.138 1.00 70.38 80 LEU A C 1
ATOM 590 O O . LEU A 1 80 ? 7.743 2.514 -13.938 1.00 70.38 80 LEU A O 1
ATOM 594 N N . GLN A 1 81 ? 6.189 1.423 -15.118 1.00 70.19 81 GLN A N 1
ATOM 595 C CA . GLN A 1 81 ? 7.122 0.852 -16.099 1.00 70.19 81 GLN A CA 1
ATOM 596 C C . GLN A 1 81 ? 7.479 1.836 -17.218 1.00 70.19 81 GLN A C 1
ATOM 598 O O . GLN A 1 81 ? 8.571 1.751 -17.772 1.00 70.19 81 GLN A O 1
ATOM 603 N N . GLY A 1 82 ? 6.554 2.731 -17.561 1.00 60.31 82 GLY A N 1
ATOM 604 C CA . GLY A 1 82 ? 6.656 3.683 -18.665 1.00 60.31 82 GLY A CA 1
ATOM 605 C C . GLY A 1 82 ? 7.232 5.045 -18.286 1.00 60.31 82 GLY A C 1
ATOM 606 O O . GLY A 1 82 ? 7.433 5.863 -19.178 1.00 60.31 82 GLY A O 1
ATOM 607 N N . GLY A 1 83 ? 7.518 5.293 -17.004 1.00 54.53 83 GLY A N 1
ATOM 608 C CA . GLY A 1 83 ? 8.250 6.475 -16.546 1.00 54.53 83 GLY A CA 1
ATOM 609 C C . GLY A 1 83 ? 9.738 6.370 -16.881 1.00 54.53 83 GLY A C 1
ATOM 610 O O . GLY A 1 83 ? 10.541 6.017 -16.019 1.00 54.53 83 GLY A O 1
ATOM 611 N N . LYS A 1 84 ? 10.081 6.613 -18.147 1.00 43.78 84 LYS A N 1
ATOM 612 C CA . LYS A 1 84 ? 11.423 7.033 -18.561 1.00 43.78 84 LYS A CA 1
ATOM 613 C C . LYS A 1 84 ? 11.523 8.550 -18.511 1.00 43.78 84 LYS A C 1
ATOM 615 O O . LYS A 1 84 ? 10.517 9.199 -18.871 1.00 43.78 84 LYS A O 1
#

pLDDT: mean 70.05, std 11.0, range [38.38, 86.31]

Radius of gyration: 13.6 Å; chains: 1; bounding box: 40×28×29 Å